Protein AF-A0A0C2JC35-F1 (afdb_monomer)

Nearest PDB structures (foldseek):
  6mrs-assembly1_A  TM=6.413E-01  e=3.677E+00  synthetic construct

Secondary structure (DSSP, 8-state):
--HHHHHHHHHHHHHHHHTPPEEP-PPPPTTS-TTTGGGEEEETTTEEEEEEEES--SSS--GGG-EEEEHHHHHTSEEEEPTTT--EEEEPPP-

Solvent-accessible surface area (backbone atoms only — not comparable to full-atom values): 5794 Å² total; per-residue (Å²): 132,56,71,47,61,53,38,47,52,51,50,51,53,53,26,59,76,68,74,48,56,69,53,80,94,72,80,79,62,89,85,56,58,76,86,49,53,43,43,44,48,35,32,70,98,67,43,54,19,30,54,25,27,66,74,66,89,57,98,70,79,57,78,87,70,38,43,78,41,43,40,71,61,50,72,74,37,53,65,49,72,41,81,99,74,68,41,35,37,35,41,79,74,86,127

Radius of gyration: 12.53 Å; Cα contacts (8 Å, |Δi|>4): 140; chains: 1; bounding box: 40×31×28 Å

Organism: NCBI:txid183763

pLDDT: mean 86.69, std 10.79, range [48.59, 97.06]

Mean predicted aligned error: 4.79 Å

Sequence (95 aa):
MAVGEHAARVMQREADRRGIALEAGSAPPEDMPAELAPWACTVAGKGWCVFAAFDSDSEITTPAEREFVPLAQVLANSWHVMEGTGSVRVCTVPG

Structure (mmCIF, N/CA/C/O backbone):
data_AF-A0A0C2JC35-F1
#
_entry.id   AF-A0A0C2JC35-F1
#
loop_
_atom_site.group_PDB
_atom_site.id
_atom_site.type_symbol
_atom_site.label_atom_id
_atom_site.label_alt_id
_atom_site.label_comp_id
_atom_site.label_asym_id
_atom_site.label_entity_id
_atom_site.label_seq_id
_atom_site.pdbx_PDB_ins_code
_atom_site.Cartn_x
_atom_site.Cartn_y
_atom_site.Cartn_z
_atom_site.occupancy
_atom_site.B_iso_or_equiv
_atom_site.auth_seq_id
_atom_site.auth_comp_id
_atom_site.auth_asym_id
_atom_site.auth_atom_id
_atom_site.pdbx_PDB_model_num
ATOM 1 N N . MET A 1 1 ? 20.711 2.906 -4.100 1.00 57.28 1 MET A N 1
ATOM 2 C CA . MET A 1 1 ? 19.608 2.424 -3.245 1.00 57.28 1 MET A CA 1
ATOM 3 C C . MET A 1 1 ? 18.672 1.660 -4.152 1.00 57.28 1 MET A C 1
ATOM 5 O O . MET A 1 1 ? 18.319 2.205 -5.192 1.00 57.28 1 MET A O 1
ATOM 9 N N . ALA A 1 2 ? 18.364 0.406 -3.836 1.00 75.50 2 ALA A N 1
ATOM 10 C CA . ALA A 1 2 ? 17.417 -0.359 -4.647 1.00 75.50 2 ALA A CA 1
ATOM 11 C C . ALA A 1 2 ? 15.999 0.216 -4.466 1.00 75.50 2 ALA A C 1
ATOM 13 O O . ALA A 1 2 ? 15.682 0.740 -3.397 1.00 75.50 2 ALA A O 1
ATOM 14 N N . VAL A 1 3 ? 15.137 0.119 -5.484 1.00 72.25 3 VAL A N 1
ATOM 15 C CA . VAL A 1 3 ? 13.760 0.661 -5.441 1.00 72.25 3 VAL A CA 1
ATOM 16 C C . VAL A 1 3 ? 12.982 0.131 -4.226 1.00 72.25 3 VAL A C 1
ATOM 18 O O . VAL A 1 3 ? 12.320 0.908 -3.542 1.00 72.25 3 VAL A O 1
ATOM 21 N N . GLY A 1 4 ? 13.151 -1.151 -3.882 1.00 76.25 4 GLY A N 1
ATOM 22 C CA . GLY A 1 4 ? 12.531 -1.756 -2.697 1.00 76.25 4 GLY A CA 1
ATOM 23 C C . GLY A 1 4 ? 13.008 -1.169 -1.362 1.00 76.25 4 GLY A C 1
ATOM 24 O O . GLY A 1 4 ? 12.200 -0.957 -0.464 1.00 76.25 4 GLY A O 1
ATOM 25 N N . GLU A 1 5 ? 14.293 -0.820 -1.226 1.00 81.94 5 GLU A N 1
ATOM 26 C CA . GLU A 1 5 ? 14.810 -0.188 0.001 1.00 81.94 5 GLU A CA 1
ATOM 27 C C . GLU A 1 5 ? 14.247 1.224 0.189 1.00 81.94 5 GLU A C 1
ATOM 29 O O . GLU A 1 5 ? 13.968 1.646 1.314 1.00 81.94 5 GLU A O 1
ATOM 34 N N . HIS A 1 6 ? 14.094 1.966 -0.911 1.00 85.44 6 HIS A N 1
ATOM 35 C CA . HIS A 1 6 ? 13.499 3.296 -0.880 1.00 85.44 6 HIS A CA 1
ATOM 36 C C . HIS A 1 6 ? 12.022 3.223 -0.485 1.00 85.44 6 HIS A C 1
ATOM 38 O O . HIS A 1 6 ? 11.604 3.911 0.448 1.00 85.44 6 HIS A O 1
ATOM 44 N N . ALA A 1 7 ? 11.256 2.353 -1.145 1.00 87.50 7 ALA A N 1
ATOM 45 C CA . ALA A 1 7 ? 9.834 2.184 -0.890 1.00 87.50 7 ALA A CA 1
ATOM 46 C C . ALA A 1 7 ? 9.558 1.713 0.548 1.00 87.50 7 ALA A C 1
ATOM 48 O O . ALA A 1 7 ? 8.742 2.325 1.237 1.00 87.50 7 ALA A O 1
ATOM 49 N N . ALA A 1 8 ? 10.320 0.741 1.064 1.00 89.56 8 ALA A N 1
ATOM 50 C CA . ALA A 1 8 ? 10.209 0.294 2.454 1.00 89.56 8 ALA A CA 1
ATOM 51 C C . ALA A 1 8 ? 10.440 1.435 3.463 1.00 89.56 8 ALA A C 1
ATOM 53 O O . ALA A 1 8 ? 9.687 1.580 4.424 1.00 89.56 8 ALA A O 1
ATOM 54 N N . ARG A 1 9 ? 11.442 2.299 3.231 1.00 91.44 9 ARG A N 1
ATOM 55 C CA . ARG A 1 9 ? 11.702 3.466 4.097 1.00 91.44 9 ARG A CA 1
ATOM 56 C C . ARG A 1 9 ? 10.580 4.497 4.047 1.00 91.44 9 ARG A C 1
ATOM 58 O O . ARG A 1 9 ? 10.258 5.079 5.080 1.00 91.44 9 ARG A O 1
ATOM 65 N N . VAL A 1 10 ? 10.022 4.757 2.865 1.00 91.62 10 VAL A N 1
ATOM 66 C CA . VAL A 1 10 ? 8.891 5.681 2.701 1.00 91.62 10 VAL A CA 1
ATOM 67 C C . VAL A 1 10 ? 7.662 5.138 3.426 1.00 91.62 10 VAL A C 1
ATOM 69 O O . VAL A 1 10 ? 7.076 5.860 4.229 1.00 91.62 10 VAL A O 1
ATOM 72 N N . MET A 1 11 ? 7.323 3.865 3.208 1.00 93.69 11 MET A N 1
ATOM 73 C CA . MET A 1 11 ? 6.192 3.209 3.865 1.00 93.69 11 MET A CA 1
ATOM 74 C C . MET A 1 11 ? 6.346 3.199 5.385 1.00 93.69 11 MET A C 1
ATOM 76 O O . MET A 1 11 ? 5.412 3.589 6.076 1.00 93.69 11 MET A O 1
ATOM 80 N N . GLN A 1 12 ? 7.521 2.838 5.913 1.00 95.00 12 GLN A N 1
ATOM 81 C CA . GLN A 1 12 ? 7.750 2.843 7.360 1.00 95.00 12 GLN A CA 1
ATOM 82 C C . GLN A 1 12 ? 7.574 4.246 7.954 1.00 95.00 12 GLN A C 1
ATOM 84 O O . GLN A 1 12 ? 6.858 4.408 8.934 1.00 95.00 12 GLN A O 1
ATOM 89 N N . ARG A 1 13 ? 8.159 5.279 7.329 1.00 95.50 13 ARG A N 1
ATOM 90 C CA . ARG A 1 13 ? 8.019 6.669 7.799 1.00 95.50 13 ARG A CA 1
ATOM 91 C C . ARG A 1 13 ? 6.569 7.141 7.804 1.00 95.50 13 ARG A C 1
ATOM 93 O O . ARG A 1 13 ? 6.150 7.811 8.743 1.00 95.50 13 ARG A O 1
ATOM 100 N N . GLU A 1 14 ? 5.813 6.819 6.758 1.00 95.94 14 GLU A N 1
ATOM 101 C CA . GLU A 1 14 ? 4.405 7.203 6.671 1.00 95.94 14 GLU A CA 1
ATOM 102 C C . GLU A 1 14 ? 3.522 6.404 7.630 1.00 95.94 14 GLU A C 1
ATOM 104 O O . GLU A 1 14 ? 2.583 6.969 8.190 1.00 95.94 14 GLU A O 1
ATOM 109 N N . ALA A 1 15 ? 3.841 5.133 7.878 1.00 96.06 15 ALA A N 1
ATOM 110 C CA . ALA A 1 15 ? 3.171 4.325 8.886 1.00 96.06 15 ALA A CA 1
ATOM 111 C C . ALA A 1 15 ? 3.408 4.893 10.294 1.00 96.06 15 ALA A C 1
ATOM 113 O O . ALA A 1 15 ? 2.442 5.177 11.004 1.00 96.06 15 ALA A O 1
ATOM 114 N N . ASP A 1 16 ? 4.665 5.185 10.647 1.00 97.06 16 ASP A N 1
ATOM 115 C CA . ASP A 1 16 ? 5.043 5.785 11.932 1.00 97.06 16 ASP A CA 1
ATOM 116 C C . ASP A 1 16 ? 4.345 7.137 12.142 1.00 97.06 16 ASP A C 1
ATOM 118 O O . ASP A 1 16 ? 3.751 7.385 13.192 1.00 97.06 16 ASP A O 1
ATOM 122 N N . ARG A 1 17 ? 4.346 8.000 11.112 1.00 96.69 17 ARG A N 1
ATOM 123 C CA . ARG A 1 17 ? 3.682 9.315 11.141 1.00 96.69 17 ARG A CA 1
ATOM 124 C C . ARG A 1 17 ? 2.184 9.210 11.438 1.00 96.69 17 ARG A C 1
ATOM 126 O O . ARG A 1 17 ? 1.617 10.129 12.025 1.00 96.69 17 ARG A O 1
ATOM 133 N N . ARG A 1 18 ? 1.542 8.122 11.007 1.00 96.31 18 ARG A N 1
ATOM 134 C CA . ARG A 1 18 ? 0.093 7.890 11.129 1.00 96.31 18 ARG A CA 1
ATOM 135 C C . ARG A 1 18 ? -0.271 6.950 12.284 1.00 96.31 18 ARG A C 1
ATOM 137 O O . ARG A 1 18 ? -1.451 6.672 12.470 1.00 96.31 18 ARG A O 1
ATOM 144 N N . GLY A 1 19 ? 0.707 6.456 13.048 1.00 96.44 19 GLY A N 1
ATOM 145 C CA . GLY A 1 19 ? 0.480 5.478 14.116 1.00 96.44 19 GLY A CA 1
ATOM 146 C C . GLY A 1 19 ? 0.003 4.110 13.612 1.00 96.44 19 GLY A C 1
ATOM 147 O O . GLY A 1 19 ? -0.712 3.409 14.324 1.00 96.44 19 GLY A O 1
ATOM 148 N N . ILE A 1 20 ? 0.359 3.739 12.381 1.00 96.88 20 ILE A N 1
ATOM 149 C CA . ILE A 1 20 ? 0.020 2.450 11.770 1.00 96.88 20 ILE A CA 1
ATOM 150 C C . ILE A 1 20 ? 1.161 1.470 12.047 1.00 96.88 20 ILE A C 1
ATOM 152 O O . ILE A 1 20 ? 2.312 1.740 11.715 1.00 96.88 20 ILE A O 1
ATOM 156 N N . ALA A 1 21 ? 0.846 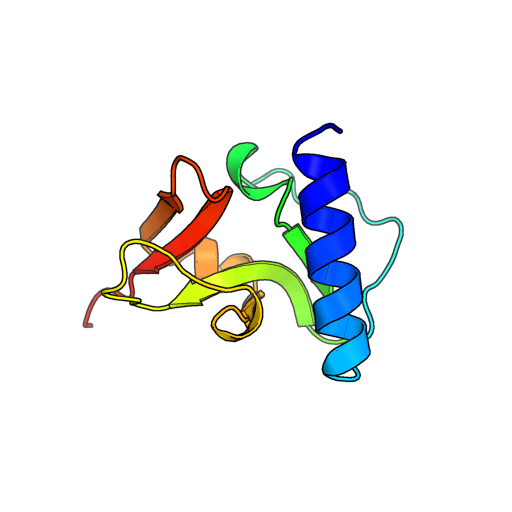0.311 12.623 1.00 96.31 21 ALA A N 1
ATOM 157 C CA . ALA A 1 21 ? 1.829 -0.744 12.831 1.00 96.31 21 ALA A CA 1
ATOM 158 C C . ALA A 1 21 ? 1.976 -1.602 11.564 1.00 96.31 21 ALA A C 1
ATOM 160 O O . ALA A 1 21 ? 1.001 -2.188 11.088 1.00 96.31 21 ALA A O 1
ATOM 161 N N . LEU A 1 22 ? 3.199 -1.681 11.035 1.00 95.44 22 LEU A N 1
ATOM 162 C CA . LEU A 1 22 ? 3.561 -2.629 9.982 1.00 95.44 22 LEU A CA 1
ATOM 163 C C . LEU A 1 22 ? 4.058 -3.933 10.612 1.00 95.44 22 LEU A C 1
ATOM 165 O O . LEU A 1 22 ? 4.790 -3.915 11.601 1.00 95.44 22 LEU A O 1
ATOM 169 N N . GLU A 1 23 ? 3.672 -5.061 10.030 1.00 94.06 23 GLU A N 1
ATOM 170 C CA . GLU A 1 23 ? 4.099 -6.385 10.472 1.00 94.06 23 GLU A CA 1
ATOM 171 C C . GLU A 1 23 ? 5.304 -6.851 9.647 1.00 94.06 23 GLU A C 1
ATOM 173 O O . GLU A 1 23 ? 5.343 -6.721 8.422 1.00 94.06 23 GLU A O 1
ATOM 178 N N . ALA A 1 24 ? 6.310 -7.402 10.327 1.00 84.38 24 ALA A N 1
ATOM 179 C CA . ALA A 1 24 ? 7.512 -7.920 9.686 1.00 84.38 24 ALA A CA 1
ATOM 180 C C . ALA A 1 24 ? 7.358 -9.399 9.297 1.00 84.38 24 ALA A C 1
ATOM 182 O O . ALA A 1 24 ? 6.662 -10.164 9.961 1.00 84.38 24 ALA A O 1
ATOM 183 N N . GLY A 1 25 ? 8.100 -9.827 8.273 1.00 69.62 25 GLY A N 1
ATOM 184 C CA . GLY A 1 25 ? 8.424 -11.246 8.084 1.00 69.62 25 GLY A CA 1
ATOM 185 C C . GLY A 1 25 ? 7.351 -12.110 7.421 1.00 69.62 25 GLY A C 1
ATOM 186 O O . GLY A 1 25 ? 7.422 -13.330 7.529 1.00 69.62 25 GLY A O 1
ATOM 187 N N . SER A 1 26 ? 6.393 -11.513 6.712 1.00 78.00 26 SER A N 1
ATOM 188 C CA . SER A 1 26 ? 5.477 -12.268 5.851 1.00 78.00 26 SER A CA 1
ATOM 189 C C . SER A 1 26 ? 6.008 -12.319 4.420 1.00 78.00 26 SER A C 1
ATO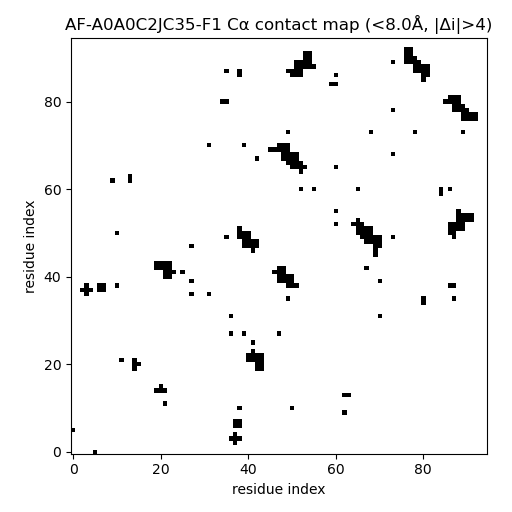M 191 O O . SER A 1 26 ? 6.403 -11.292 3.867 1.00 78.00 26 SER A O 1
ATOM 193 N N . ALA A 1 27 ? 6.010 -13.506 3.812 1.00 84.69 27 ALA A N 1
ATOM 194 C CA . ALA A 1 27 ? 6.225 -13.630 2.375 1.00 84.69 27 ALA A CA 1
ATOM 195 C C . ALA A 1 27 ? 5.006 -13.062 1.625 1.00 84.69 27 ALA A C 1
ATOM 197 O O . ALA A 1 27 ? 3.877 -13.277 2.085 1.00 84.69 27 ALA A O 1
ATOM 198 N N . PRO A 1 28 ? 5.210 -12.334 0.513 1.00 86.88 28 PRO A N 1
ATOM 199 C CA . PRO A 1 28 ? 4.105 -11.825 -0.284 1.00 86.88 28 PRO A CA 1
ATOM 200 C C . PRO A 1 28 ? 3.206 -12.961 -0.795 1.00 86.88 28 PRO A C 1
ATOM 202 O O . PRO A 1 28 ? 3.711 -14.062 -1.033 1.00 86.88 28 PRO A O 1
ATOM 205 N N . PRO A 1 29 ? 1.899 -12.711 -0.989 1.00 91.19 29 PRO A N 1
ATOM 206 C CA . PRO A 1 29 ? 0.992 -13.683 -1.588 1.00 91.19 29 PRO A CA 1
ATOM 207 C C . PRO A 1 29 ? 1.459 -14.103 -2.987 1.00 91.19 29 PRO A C 1
ATOM 209 O O . PRO A 1 29 ? 1.999 -13.285 -3.731 1.00 91.19 29 PRO A O 1
ATOM 212 N N . GLU A 1 30 ? 1.250 -15.371 -3.351 1.00 89.94 30 GLU A N 1
ATOM 213 C CA . GLU A 1 30 ? 1.705 -15.927 -4.639 1.00 89.94 30 GLU A CA 1
ATOM 214 C C . GLU A 1 30 ? 1.036 -15.264 -5.851 1.00 89.94 30 GLU A C 1
ATOM 216 O O . GLU A 1 30 ? 1.626 -15.183 -6.926 1.00 89.94 30 GLU A O 1
ATOM 221 N N . ASP A 1 31 ? -0.188 -14.775 -5.673 1.00 88.62 31 ASP A N 1
ATOM 222 C CA . ASP A 1 31 ? -0.971 -14.065 -6.678 1.00 88.62 31 ASP A CA 1
ATOM 223 C C . ASP A 1 31 ? -0.618 -12.574 -6.776 1.00 88.62 31 ASP A C 1
ATOM 225 O O . ASP A 1 31 ? -1.152 -11.877 -7.639 1.00 88.62 31 ASP A O 1
ATOM 229 N N . MET A 1 32 ? 0.287 -12.070 -5.929 1.00 93.44 32 MET A N 1
ATOM 230 C CA . MET A 1 32 ? 0.682 -10.669 -5.950 1.00 93.44 32 MET A CA 1
ATOM 231 C C . MET A 1 32 ? 1.615 -10.375 -7.140 1.00 93.44 32 MET A C 1
ATOM 233 O O . MET A 1 32 ? 2.722 -10.918 -7.212 1.00 93.44 32 MET A O 1
ATOM 237 N N .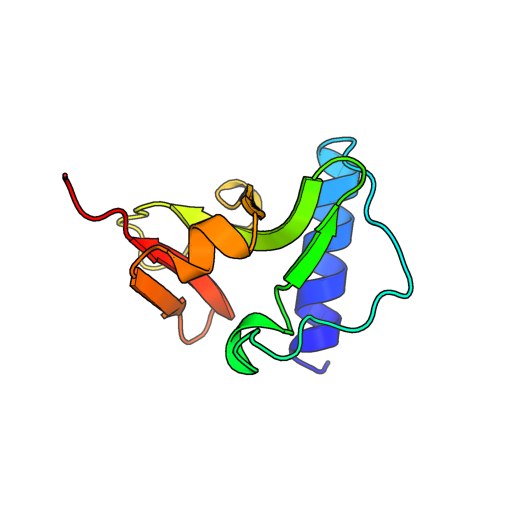 PRO A 1 33 ? 1.239 -9.451 -8.044 1.00 93.62 33 PRO A N 1
ATOM 238 C CA . PRO A 1 33 ? 2.101 -9.006 -9.132 1.00 93.62 33 PRO A CA 1
ATOM 239 C C . PRO A 1 33 ? 3.449 -8.484 -8.620 1.00 93.62 33 PRO A C 1
ATOM 241 O O . PRO A 1 33 ? 3.505 -7.659 -7.704 1.00 93.62 33 PRO A O 1
ATOM 244 N N . ALA A 1 34 ? 4.544 -8.917 -9.252 1.00 91.12 34 ALA A N 1
ATOM 245 C CA . ALA A 1 34 ? 5.906 -8.566 -8.835 1.00 91.12 34 ALA A CA 1
ATOM 246 C C . ALA A 1 34 ? 6.164 -7.047 -8.813 1.00 91.12 34 ALA A C 1
ATOM 248 O O . ALA A 1 34 ? 6.943 -6.557 -7.998 1.00 91.12 34 ALA A O 1
ATOM 249 N N . GLU A 1 35 ? 5.478 -6.297 -9.674 1.00 90.81 35 GLU A N 1
ATOM 250 C CA . GLU A 1 35 ? 5.566 -4.837 -9.769 1.00 90.81 35 GLU A CA 1
ATOM 251 C C . GLU A 1 35 ? 5.021 -4.119 -8.523 1.00 90.81 35 GLU A C 1
ATOM 253 O O . GLU A 1 35 ? 5.479 -3.025 -8.192 1.00 90.81 35 GLU A O 1
ATOM 258 N N . LEU A 1 36 ? 4.087 -4.743 -7.795 1.00 92.06 36 LEU A N 1
ATOM 259 C CA . LEU A 1 36 ? 3.529 -4.202 -6.553 1.00 92.06 36 LEU A CA 1
ATOM 260 C C . LEU A 1 36 ? 4.415 -4.487 -5.339 1.00 92.06 36 LEU A C 1
ATOM 262 O O . LEU A 1 36 ? 4.343 -3.755 -4.354 1.00 92.06 36 LEU A O 1
ATOM 266 N N . ALA A 1 37 ? 5.272 -5.512 -5.404 1.00 91.00 37 ALA A N 1
ATOM 267 C CA . ALA A 1 37 ? 6.069 -5.977 -4.269 1.00 91.00 37 ALA A CA 1
ATOM 268 C C . ALA A 1 37 ? 6.901 -4.886 -3.572 1.00 91.00 37 ALA A C 1
ATOM 270 O O . ALA A 1 37 ? 6.915 -4.869 -2.342 1.00 91.00 37 ALA A O 1
ATOM 271 N N . PRO A 1 38 ? 7.550 -3.937 -4.281 1.00 90.62 38 PRO A N 1
ATOM 272 C CA . PRO A 1 38 ? 8.282 -2.857 -3.621 1.00 90.62 38 PRO A CA 1
ATOM 273 C C . PRO A 1 38 ? 7.397 -1.966 -2.739 1.00 90.62 38 PRO A C 1
ATOM 275 O O . PRO A 1 38 ? 7.889 -1.398 -1.769 1.00 90.62 38 PRO A O 1
ATOM 278 N N . TRP A 1 39 ? 6.108 -1.851 -3.063 1.00 92.62 39 TRP A N 1
ATOM 279 C CA . TRP A 1 39 ? 5.136 -0.978 -2.398 1.00 92.62 39 TRP A CA 1
ATOM 280 C C . TRP A 1 39 ? 4.120 -1.747 -1.560 1.00 92.62 39 TRP A C 1
ATOM 282 O O . TRP A 1 39 ? 3.130 -1.163 -1.124 1.00 92.62 39 TRP A O 1
ATOM 292 N N . ALA A 1 40 ? 4.348 -3.039 -1.340 1.00 94.12 40 ALA A N 1
ATOM 293 C CA . ALA A 1 40 ? 3.489 -3.881 -0.531 1.00 94.12 40 ALA A CA 1
ATOM 294 C C . ALA A 1 40 ? 4.086 -4.098 0.864 1.00 94.12 40 ALA A C 1
ATOM 296 O O . ALA A 1 40 ? 5.297 -4.256 1.033 1.00 94.12 40 ALA A O 1
ATOM 297 N N . CYS A 1 41 ? 3.224 -4.137 1.872 1.00 95.06 41 CYS A N 1
ATOM 298 C CA . CYS A 1 41 ? 3.581 -4.504 3.235 1.00 95.06 41 CYS A CA 1
ATOM 299 C C . CYS A 1 41 ? 2.376 -5.103 3.963 1.00 95.06 41 CYS A C 1
ATOM 301 O O . CYS A 1 41 ? 1.227 -4.921 3.557 1.00 95.06 41 CYS A O 1
ATOM 303 N N . THR A 1 42 ? 2.629 -5.796 5.068 1.00 96.62 42 THR A N 1
ATOM 304 C CA . THR A 1 42 ? 1.562 -6.248 5.958 1.00 96.62 42 THR A CA 1
ATOM 305 C C . THR A 1 42 ? 1.273 -5.165 6.994 1.00 96.62 42 THR A C 1
ATOM 307 O O . THR A 1 42 ? 2.186 -4.662 7.648 1.00 96.62 42 THR A O 1
ATOM 310 N N . VAL A 1 43 ? 0.005 -4.795 7.148 1.00 96.25 43 VAL A N 1
ATOM 311 C CA . VAL A 1 43 ? -0.472 -3.819 8.133 1.00 96.25 43 VAL A CA 1
ATOM 312 C C . VAL A 1 43 ? -1.257 -4.545 9.220 1.00 96.25 43 VAL A C 1
ATOM 314 O O . VAL A 1 43 ? -2.189 -5.300 8.923 1.00 96.25 43 VAL A O 1
ATOM 317 N N . ALA A 1 44 ? -0.927 -4.276 10.483 1.00 94.62 44 ALA A N 1
ATOM 318 C CA . ALA A 1 44 ? -1.575 -4.909 11.625 1.00 94.62 44 ALA A CA 1
ATOM 319 C C . ALA A 1 44 ? -3.096 -4.689 11.597 1.00 94.62 44 ALA A C 1
ATOM 321 O O . ALA A 1 44 ? -3.583 -3.563 11.471 1.00 94.62 44 ALA A O 1
ATOM 322 N N . GLY A 1 45 ? -3.854 -5.783 11.680 1.00 92.25 45 GLY A N 1
ATOM 323 C CA . GLY A 1 45 ? -5.320 -5.763 11.626 1.00 92.25 45 GLY A CA 1
ATOM 324 C C . GLY A 1 45 ? -5.935 -5.528 10.238 1.00 92.25 45 GLY A C 1
ATOM 325 O O . GLY A 1 45 ? -7.158 -5.563 10.125 1.00 92.25 45 GLY A O 1
ATOM 326 N N . LYS A 1 46 ? -5.130 -5.322 9.183 1.00 92.62 46 LYS A N 1
ATOM 327 C CA . LYS A 1 46 ? -5.599 -5.226 7.783 1.00 92.62 46 LYS A CA 1
ATOM 328 C C . LYS A 1 46 ? -5.043 -6.326 6.873 1.00 92.62 46 LYS A C 1
ATOM 330 O O . LYS A 1 46 ? -5.670 -6.639 5.865 1.00 92.62 46 LYS A O 1
ATOM 335 N N . GLY A 1 47 ? -3.902 -6.919 7.225 1.00 94.38 47 GLY A N 1
ATOM 336 C CA . GLY A 1 47 ? -3.206 -7.895 6.389 1.00 94.38 47 GLY A CA 1
ATOM 337 C C . GLY A 1 47 ? -2.387 -7.222 5.287 1.00 94.38 47 GLY A C 1
ATOM 338 O O . GLY A 1 47 ? -1.866 -6.125 5.479 1.00 94.38 47 GLY A O 1
ATOM 339 N N . TRP A 1 48 ? -2.246 -7.890 4.141 1.00 95.62 48 TRP A N 1
ATOM 340 C CA . TRP A 1 48 ? -1.479 -7.364 3.011 1.00 95.62 48 TRP A CA 1
ATOM 341 C C . TRP A 1 48 ? -2.117 -6.107 2.427 1.00 95.62 48 TRP A C 1
ATOM 343 O O . TRP A 1 48 ? -3.279 -6.108 2.015 1.00 95.62 48 TRP A O 1
ATOM 353 N N . CYS A 1 49 ? -1.319 -5.049 2.347 1.00 95.94 49 CYS A N 1
ATOM 354 C CA . CYS A 1 49 ? -1.671 -3.765 1.776 1.00 95.94 49 CYS A CA 1
ATOM 355 C C . CYS A 1 49 ? -0.626 -3.327 0.748 1.00 95.94 49 CYS A C 1
ATOM 357 O O . CYS A 1 49 ? 0.540 -3.707 0.822 1.00 95.94 49 CYS A O 1
ATOM 359 N N . VAL A 1 50 ? -1.047 -2.471 -0.175 1.00 95.44 50 VAL A N 1
ATOM 360 C CA . VAL A 1 50 ? -0.188 -1.740 -1.101 1.00 95.44 50 VAL A CA 1
ATOM 361 C C . VAL A 1 50 ? -0.281 -0.258 -0.767 1.00 95.44 50 VAL A C 1
ATOM 363 O O . VAL A 1 50 ? -1.371 0.274 -0.551 1.00 95.44 50 VAL A O 1
ATOM 366 N N . PHE A 1 51 ? 0.861 0.414 -0.721 1.00 94.75 51 PHE A N 1
ATOM 367 C CA . PHE A 1 51 ? 0.945 1.846 -0.491 1.00 94.75 51 PHE A CA 1
ATOM 368 C C . PHE A 1 51 ? 0.673 2.610 -1.791 1.00 94.75 51 PHE A C 1
ATOM 370 O O . PHE A 1 51 ? 1.573 2.839 -2.605 1.00 94.75 51 PHE A O 1
ATOM 377 N N . ALA A 1 52 ? -0.591 2.971 -1.995 1.00 93.56 52 ALA A N 1
ATOM 378 C CA . ALA A 1 52 ? -1.124 3.433 -3.270 1.00 93.56 52 ALA A CA 1
ATOM 379 C C . ALA A 1 52 ? -1.985 4.691 -3.116 1.00 93.56 52 ALA A C 1
ATOM 381 O O . ALA A 1 52 ? -2.512 4.968 -2.043 1.00 93.56 52 ALA A O 1
ATOM 382 N N . ALA A 1 53 ? -2.155 5.444 -4.197 1.00 90.62 53 ALA A N 1
ATOM 383 C CA . ALA A 1 53 ? -3.114 6.544 -4.261 1.00 90.62 53 ALA A CA 1
ATOM 384 C C . ALA A 1 53 ? -4.347 6.149 -5.075 1.00 90.62 53 ALA A C 1
ATOM 386 O O . ALA A 1 53 ? -4.225 5.467 -6.094 1.00 90.62 53 ALA A O 1
ATOM 387 N N . PHE A 1 54 ? -5.519 6.611 -4.650 1.00 86.00 54 PHE A N 1
ATOM 388 C CA . PHE A 1 54 ? -6.754 6.483 -5.421 1.00 86.00 54 PHE A CA 1
ATOM 389 C C . PHE A 1 54 ? -6.930 7.683 -6.338 1.00 86.00 54 PHE A C 1
ATOM 391 O O . PHE A 1 54 ? -6.753 8.806 -5.873 1.00 86.00 54 PHE A O 1
ATOM 398 N N . ASP A 1 55 ? -7.275 7.427 -7.604 1.00 71.81 55 ASP A N 1
ATOM 399 C CA . ASP A 1 55 ? -7.863 8.410 -8.531 1.00 71.81 55 ASP A CA 1
ATOM 400 C C . ASP A 1 55 ? -7.215 9.813 -8.480 1.00 71.81 55 ASP A C 1
ATOM 402 O O . ASP A 1 55 ? -7.882 10.842 -8.485 1.00 71.81 55 ASP A O 1
ATOM 406 N N . SER A 1 56 ? -5.883 9.865 -8.374 1.00 65.75 56 SER A N 1
ATOM 407 C CA . SER A 1 56 ? -5.144 11.127 -8.322 1.00 65.75 56 SER A CA 1
ATOM 408 C C . SER A 1 56 ? -4.975 11.656 -9.746 1.00 65.75 56 SER A C 1
ATOM 410 O O . SER A 1 56 ? -4.345 11.004 -10.570 1.00 65.75 56 SER A O 1
ATOM 412 N N . ASP A 1 57 ? -5.495 12.845 -10.041 1.00 67.44 57 ASP A N 1
ATOM 413 C CA . ASP A 1 57 ? -5.301 13.496 -11.348 1.00 67.44 57 ASP A CA 1
ATOM 414 C C . ASP A 1 57 ? -3.883 14.082 -11.517 1.00 67.44 57 ASP A C 1
ATOM 416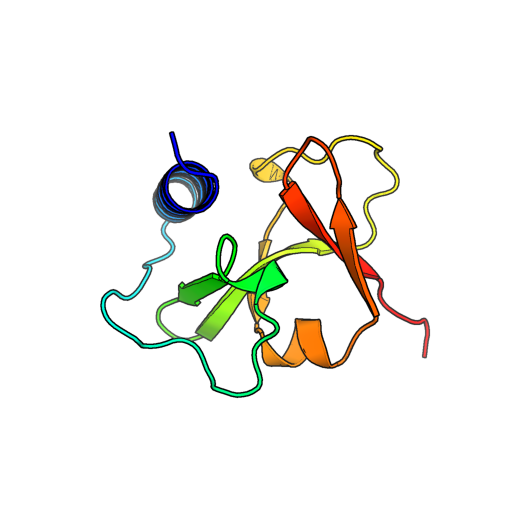 O O . ASP A 1 57 ? -3.489 14.503 -12.604 1.00 67.44 57 ASP A O 1
ATOM 420 N N . SER A 1 58 ? -3.091 14.113 -10.442 1.00 66.31 58 SER A N 1
ATOM 421 C CA . SER A 1 58 ? -1.747 14.695 -10.428 1.00 66.31 58 SER A CA 1
ATOM 422 C C . SER A 1 58 ? -0.725 13.781 -11.106 1.00 66.31 58 SER A C 1
ATOM 424 O O . SER A 1 58 ? -0.662 12.589 -10.818 1.00 66.31 58 SER A O 1
ATOM 426 N N . GLU A 1 59 ? 0.168 14.324 -11.934 1.00 67.31 59 GLU A N 1
ATOM 427 C CA . GLU A 1 59 ? 1.283 13.550 -12.519 1.00 67.31 59 GLU A CA 1
ATOM 428 C C . GLU A 1 59 ? 2.278 13.048 -11.455 1.00 67.31 59 GLU A C 1
ATOM 430 O O . GLU A 1 59 ? 2.945 12.029 -11.633 1.00 67.31 59 GLU A O 1
ATOM 435 N N . ILE A 1 60 ? 2.351 13.748 -10.320 1.00 74.12 60 ILE A N 1
ATOM 436 C CA . ILE A 1 60 ? 3.184 13.403 -9.171 1.00 74.12 60 ILE A CA 1
ATOM 437 C C . ILE A 1 60 ? 2.271 13.195 -7.970 1.00 74.12 60 ILE A C 1
ATOM 439 O O . ILE A 1 60 ? 1.508 14.088 -7.613 1.00 74.12 60 ILE A O 1
ATOM 443 N N . THR A 1 61 ? 2.398 12.046 -7.308 1.00 79.00 61 THR A N 1
ATOM 444 C CA . THR A 1 61 ? 1.701 11.777 -6.048 1.00 79.00 61 THR A CA 1
ATOM 445 C C . THR A 1 61 ? 2.694 11.666 -4.899 1.00 79.00 61 THR A C 1
ATOM 447 O O . THR A 1 61 ? 3.590 10.808 -4.896 1.00 79.00 61 THR A O 1
ATOM 450 N N . THR A 1 62 ? 2.535 12.537 -3.907 1.00 86.62 62 THR A N 1
ATOM 451 C CA . THR A 1 62 ? 3.358 12.569 -2.698 1.00 86.62 62 THR A CA 1
ATOM 452 C C . THR A 1 62 ? 3.023 11.392 -1.773 1.00 86.62 62 THR A C 1
ATOM 454 O O . THR A 1 62 ? 1.922 10.846 -1.834 1.00 86.62 62 THR A O 1
ATOM 457 N N . PRO A 1 63 ? 3.933 10.981 -0.870 1.00 87.56 63 PRO A N 1
ATOM 458 C CA . PRO A 1 63 ? 3.631 9.928 0.102 1.00 87.56 63 PRO A CA 1
ATOM 459 C C . PRO A 1 63 ? 2.423 10.239 0.998 1.00 87.56 63 PRO A C 1
ATOM 461 O O . PRO A 1 63 ? 1.698 9.328 1.385 1.00 87.56 63 PRO A O 1
ATOM 464 N N . ALA A 1 64 ? 2.177 11.514 1.311 1.00 88.25 64 ALA A N 1
ATOM 465 C CA . ALA A 1 64 ? 1.062 11.927 2.162 1.00 88.25 64 ALA A CA 1
ATOM 466 C C . ALA A 1 64 ? -0.315 11.716 1.508 1.00 88.25 64 ALA A C 1
ATOM 468 O O . ALA A 1 64 ? -1.292 11.548 2.228 1.00 88.25 64 ALA A O 1
ATOM 469 N N . GLU A 1 65 ? -0.380 11.694 0.174 1.00 88.94 65 GLU A N 1
ATOM 470 C CA . GLU A 1 65 ? -1.602 11.459 -0.614 1.00 88.94 65 GLU A CA 1
ATOM 471 C C . GLU A 1 65 ? -1.893 9.966 -0.842 1.00 88.94 65 GLU A C 1
ATOM 473 O O . GLU A 1 65 ? -2.918 9.606 -1.415 1.00 88.94 65 GLU A O 1
ATOM 478 N N . ARG A 1 66 ? -0.979 9.084 -0.425 1.00 91.69 66 ARG A N 1
ATOM 479 C CA . ARG A 1 66 ? -1.124 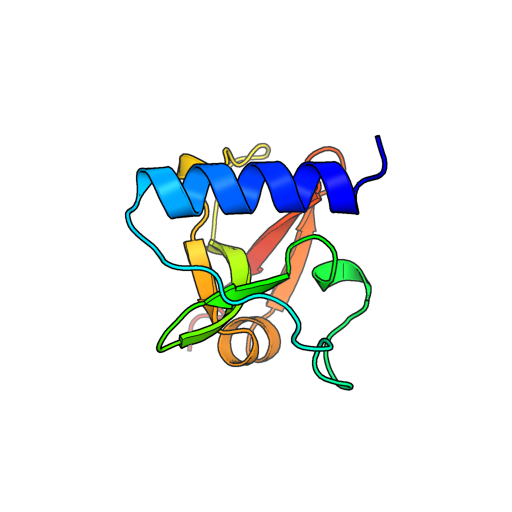7.631 -0.553 1.00 91.69 66 ARG A CA 1
ATOM 480 C C . ARG A 1 66 ? -1.695 7.035 0.719 1.00 91.69 66 ARG A C 1
ATOM 482 O O . ARG A 1 66 ? -1.459 7.541 1.815 1.00 91.69 66 ARG A O 1
ATOM 489 N N . GLU A 1 67 ? -2.350 5.898 0.570 1.00 93.81 67 GLU A N 1
ATOM 490 C CA . GLU A 1 67 ? -2.932 5.091 1.630 1.00 93.81 67 GLU A CA 1
ATOM 491 C C . GLU A 1 67 ? -2.402 3.658 1.595 1.00 93.81 67 GLU A C 1
ATOM 493 O O . GLU A 1 67 ? -1.926 3.171 0.572 1.00 93.81 67 GLU A O 1
ATOM 498 N N . PHE A 1 68 ? -2.512 2.961 2.727 1.00 95.19 68 PHE A N 1
ATOM 499 C CA . PHE A 1 68 ? -2.308 1.513 2.781 1.00 95.19 68 PHE A CA 1
ATOM 500 C C . PHE A 1 68 ? -3.604 0.811 2.371 1.00 95.19 68 PHE A C 1
ATOM 502 O O . PHE A 1 68 ? -4.484 0.560 3.203 1.00 95.19 68 PHE A O 1
ATOM 509 N N . VAL A 1 69 ? -3.726 0.536 1.075 1.00 95.12 69 VAL A N 1
ATOM 510 C CA . VAL A 1 69 ? -4.909 -0.069 0.458 1.00 95.12 69 VAL A CA 1
ATOM 511 C C . VAL A 1 69 ? -4.803 -1.590 0.545 1.00 95.12 69 VAL A C 1
ATOM 513 O O . VAL A 1 69 ? -3.776 -2.126 0.136 1.00 95.12 69 VAL A O 1
ATOM 516 N N . PRO A 1 70 ? -5.813 -2.323 1.048 1.00 95.38 70 PRO A N 1
ATOM 517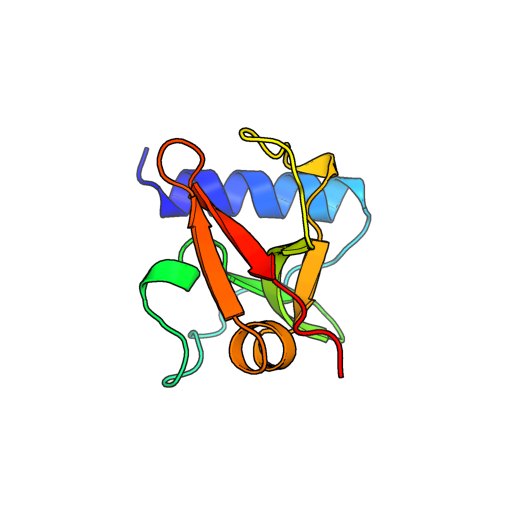 C CA . PRO A 1 70 ? -5.782 -3.785 1.066 1.00 95.38 70 PRO A CA 1
ATOM 518 C C . PRO A 1 70 ? -5.475 -4.374 -0.316 1.00 95.38 70 PRO A C 1
ATOM 520 O O . PRO A 1 70 ? -6.084 -3.974 -1.308 1.00 95.38 70 PRO A O 1
ATOM 523 N N . LEU A 1 71 ? -4.564 -5.348 -0.387 1.00 94.56 71 LEU A N 1
ATOM 524 C CA . LEU A 1 71 ? -4.118 -5.944 -1.650 1.00 94.56 71 LEU A CA 1
ATOM 525 C C . LEU A 1 71 ? -5.299 -6.495 -2.459 1.00 94.56 71 LEU A C 1
ATOM 527 O O . LEU A 1 71 ? -5.398 -6.225 -3.649 1.00 94.56 71 LEU A O 1
ATOM 531 N N . ALA A 1 72 ? -6.241 -7.180 -1.805 1.00 93.31 72 ALA A N 1
ATOM 532 C CA . ALA A 1 72 ? -7.446 -7.689 -2.460 1.00 93.31 72 ALA A CA 1
ATOM 533 C C . ALA A 1 72 ? -8.260 -6.578 -3.150 1.00 93.31 72 ALA A C 1
ATOM 535 O O . ALA A 1 72 ? -8.793 -6.786 -4.235 1.00 93.31 72 ALA A O 1
ATOM 536 N N . GLN A 1 73 ? -8.320 -5.383 -2.555 1.00 93.38 73 GLN A N 1
ATOM 537 C CA . GLN A 1 73 ? -8.992 -4.233 -3.158 1.00 93.38 73 GLN A CA 1
ATOM 538 C C . GLN A 1 73 ? -8.201 -3.677 -4.348 1.00 93.38 73 GLN A C 1
ATOM 540 O O . GLN A 1 73 ? -8.810 -3.298 -5.345 1.00 93.38 73 GLN A O 1
ATOM 545 N N . VAL A 1 74 ? -6.867 -3.649 -4.273 1.00 93.56 74 VAL A N 1
ATOM 546 C CA . VAL A 1 74 ? -6.015 -3.252 -5.405 1.00 93.56 74 VAL A CA 1
ATOM 547 C C . VAL A 1 74 ? -6.204 -4.203 -6.583 1.00 93.56 74 VAL A C 1
ATOM 549 O O . VAL A 1 74 ? -6.448 -3.744 -7.692 1.00 93.56 74 VAL A O 1
ATOM 552 N N . LEU A 1 75 ? -6.165 -5.515 -6.337 1.00 92.69 75 LEU A N 1
ATOM 553 C CA . LEU A 1 75 ? -6.317 -6.540 -7.374 1.00 92.69 75 LEU A CA 1
ATOM 554 C C . LEU A 1 75 ? -7.733 -6.595 -7.968 1.00 92.69 75 LEU A C 1
ATOM 556 O O . LEU A 1 75 ? -7.896 -7.020 -9.108 1.00 92.69 75 LEU A O 1
ATOM 560 N N . ALA A 1 76 ? -8.751 -6.155 -7.223 1.00 92.19 76 ALA A N 1
ATOM 561 C CA . ALA A 1 76 ? -10.127 -6.056 -7.711 1.00 92.19 76 ALA A CA 1
ATOM 562 C C . ALA A 1 76 ? -10.379 -4.837 -8.621 1.00 92.19 76 ALA A C 1
ATOM 564 O O . ALA A 1 76 ? -11.438 -4.752 -9.240 1.00 92.19 76 ALA A O 1
ATOM 565 N N . ASN A 1 77 ? -9.442 -3.888 -8.690 1.00 90.88 77 ASN A N 1
ATOM 566 C CA . ASN A 1 77 ? -9.553 -2.666 -9.483 1.00 90.88 77 ASN A CA 1
ATOM 567 C C . ASN A 1 77 ? -8.479 -2.618 -10.574 1.00 90.88 77 ASN A C 1
ATOM 569 O O . ASN A 1 77 ? -7.535 -3.407 -10.597 1.00 90.88 77 ASN A O 1
ATOM 573 N N . SER A 1 78 ? -8.603 -1.651 -11.482 1.00 90.00 78 SER A N 1
ATOM 574 C CA . SER A 1 78 ? -7.492 -1.321 -12.373 1.00 90.00 78 SER A CA 1
ATOM 575 C C . SER A 1 78 ? -6.413 -0.580 -11.590 1.00 90.00 78 SER A C 1
ATOM 577 O O . SER A 1 78 ? -6.715 0.305 -10.792 1.00 90.00 78 SER A O 1
ATOM 579 N N . TRP A 1 79 ? -5.150 -0.919 -11.817 1.00 92.06 79 TRP A N 1
ATOM 580 C CA . TRP A 1 79 ? -4.023 -0.252 -11.176 1.00 92.06 79 TRP A CA 1
ATOM 581 C C . TRP A 1 79 ? -2.846 -0.126 -12.137 1.00 92.06 79 TRP A C 1
ATOM 583 O O . TRP A 1 79 ? -2.767 -0.833 -13.141 1.00 92.06 79 TRP A O 1
ATOM 593 N N . HIS A 1 80 ? -1.944 0.802 -11.838 1.00 90.69 80 HIS A N 1
ATOM 594 C CA . HIS A 1 80 ? -0.712 1.001 -12.593 1.00 90.69 80 HIS A CA 1
ATOM 595 C C . HIS A 1 80 ? 0.404 1.530 -11.693 1.00 90.69 80 HIS A C 1
ATOM 597 O O . HIS A 1 80 ? 0.155 2.250 -10.722 1.00 90.69 80 HIS A O 1
ATOM 603 N N . VAL A 1 81 ? 1.646 1.176 -12.028 1.00 88.06 81 VAL A N 1
ATOM 604 C CA . VAL A 1 81 ? 2.841 1.758 -11.411 1.00 88.06 81 VAL A CA 1
ATOM 60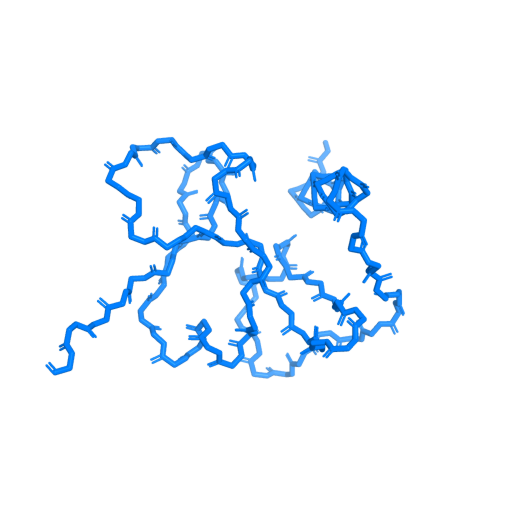5 C C . VAL A 1 81 ? 3.271 2.960 -12.242 1.00 88.06 81 VAL A C 1
ATOM 607 O O . VAL A 1 81 ? 3.587 2.839 -13.421 1.00 88.06 81 VAL A O 1
ATOM 610 N N . MET A 1 82 ? 3.279 4.134 -11.621 1.00 83.81 82 MET A N 1
ATOM 611 C CA . MET A 1 82 ? 3.700 5.379 -12.251 1.00 83.81 82 MET A CA 1
ATOM 612 C C . MET A 1 82 ? 5.221 5.402 -12.413 1.00 83.81 82 MET A C 1
ATOM 614 O O . MET A 1 82 ? 5.971 5.339 -11.429 1.00 83.81 82 MET A O 1
ATOM 618 N N . GLU A 1 83 ? 5.681 5.551 -13.654 1.00 72.31 83 GLU A N 1
ATOM 619 C CA . GLU A 1 83 ? 7.099 5.714 -13.964 1.00 72.31 83 GLU A CA 1
ATOM 620 C C . GLU A 1 83 ? 7.688 6.958 -13.268 1.00 72.31 83 GLU A C 1
ATOM 622 O O . GLU A 1 83 ? 7.004 7.942 -12.987 1.00 72.31 83 GLU A O 1
ATOM 627 N N . GLY A 1 84 ? 8.973 6.899 -12.907 1.00 67.88 84 GLY A N 1
ATOM 628 C CA . GLY A 1 84 ? 9.702 7.999 -12.260 1.00 67.88 84 GLY A CA 1
ATOM 629 C C . GLY A 1 84 ? 9.419 8.208 -10.763 1.00 67.88 84 GLY A C 1
ATOM 630 O O . GLY A 1 84 ? 10.334 8.573 -10.028 1.00 67.88 84 GLY A O 1
ATOM 631 N N . THR A 1 85 ? 8.203 7.929 -10.281 1.00 66.75 85 THR A N 1
ATOM 632 C CA . THR A 1 85 ? 7.843 8.044 -8.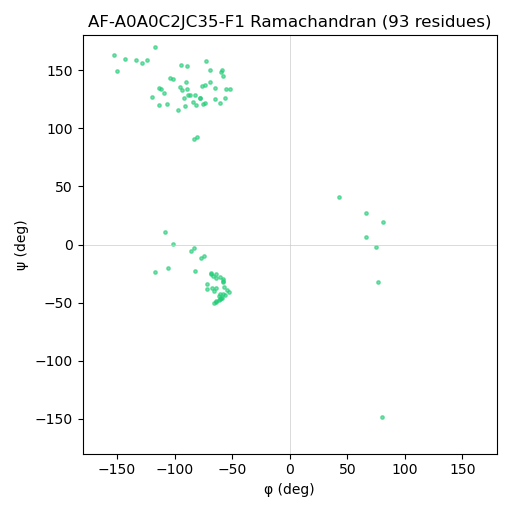847 1.00 66.75 85 THR A CA 1
ATOM 633 C C . THR A 1 85 ? 7.719 6.695 -8.140 1.00 66.75 85 THR A C 1
ATOM 635 O O . THR A 1 85 ? 7.751 6.637 -6.907 1.00 66.75 85 THR A O 1
ATOM 638 N N . GLY A 1 86 ? 7.528 5.6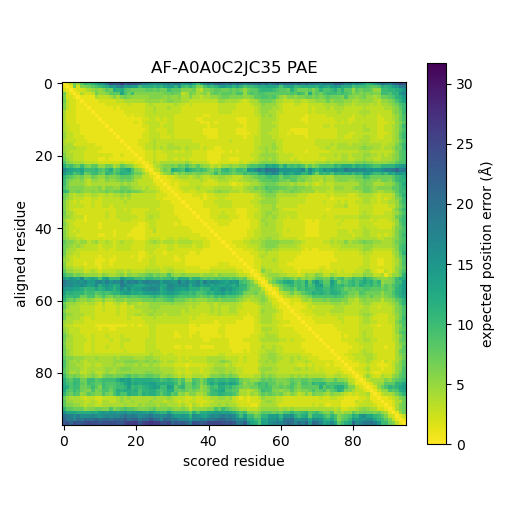18 -8.911 1.00 70.25 86 GLY A N 1
ATOM 639 C CA . GLY A 1 86 ? 7.197 4.290 -8.408 1.00 70.25 86 GLY A CA 1
ATOM 640 C C . GLY A 1 86 ? 5.819 4.215 -7.748 1.00 70.25 86 GLY A C 1
ATOM 641 O O . GLY A 1 86 ? 5.500 3.199 -7.158 1.00 70.25 86 GLY A O 1
ATOM 642 N N . SER A 1 87 ? 4.994 5.264 -7.791 1.00 80.44 87 SER A N 1
ATOM 643 C CA . SER A 1 87 ? 3.700 5.257 -7.104 1.00 80.44 87 SER A CA 1
ATOM 644 C C . SER A 1 87 ? 2.759 4.216 -7.699 1.00 80.44 87 SER A C 1
ATOM 646 O O . SER A 1 87 ? 2.583 4.185 -8.912 1.00 80.44 87 SER A O 1
ATOM 648 N N . VAL A 1 88 ? 2.084 3.432 -6.860 1.00 88.50 88 VAL A N 1
ATOM 649 C CA . VAL A 1 88 ? 0.936 2.634 -7.306 1.00 88.50 88 VAL A CA 1
ATOM 650 C C . VAL A 1 88 ? -0.293 3.537 -7.317 1.00 88.50 88 VAL A C 1
ATOM 652 O O . VAL A 1 88 ? -0.576 4.209 -6.321 1.00 88.50 88 VAL A O 1
ATOM 655 N N . ARG A 1 89 ? -1.021 3.570 -8.432 1.00 90.00 89 ARG A N 1
ATOM 656 C CA . ARG A 1 89 ? -2.333 4.213 -8.521 1.00 90.00 89 ARG A CA 1
ATOM 657 C C . ARG A 1 89 ? -3.402 3.157 -8.719 1.00 90.00 89 ARG A C 1
ATOM 659 O O . ARG A 1 89 ? -3.244 2.274 -9.555 1.00 90.00 89 ARG A O 1
ATOM 666 N N . VAL A 1 90 ? -4.480 3.276 -7.956 1.00 89.31 90 VAL A N 1
ATOM 667 C CA . VAL A 1 90 ? -5.679 2.450 -8.085 1.00 89.31 90 VAL A CA 1
ATOM 668 C C . VAL A 1 90 ? -6.762 3.314 -8.718 1.00 89.31 90 VAL A C 1
ATOM 670 O O . VAL A 1 90 ? -7.096 4.370 -8.183 1.00 89.31 90 VAL A O 1
ATOM 673 N N . CYS A 1 91 ? -7.270 2.873 -9.863 1.00 85.38 91 CYS A N 1
ATOM 674 C CA . CYS A 1 91 ? -8.374 3.495 -10.576 1.00 85.38 91 CYS A CA 1
ATOM 675 C C . CYS A 1 91 ? -9.662 2.765 -10.218 1.00 85.38 91 CYS A C 1
ATOM 677 O O . CYS A 1 91 ? -9.806 1.578 -10.537 1.00 85.38 91 CYS A O 1
ATOM 679 N N . THR A 1 92 ? -10.588 3.456 -9.559 1.00 78.25 92 THR A N 1
ATOM 680 C CA . THR A 1 92 ? -11.894 2.863 -9.274 1.00 78.25 92 THR A CA 1
ATOM 681 C C . THR A 1 92 ? -12.747 2.901 -10.538 1.00 78.25 92 THR A C 1
ATOM 683 O O . THR A 1 92 ? -12.890 3.935 -11.189 1.00 78.25 92 THR A O 1
ATOM 686 N N . VAL A 1 93 ? -13.284 1.751 -10.948 1.00 61.53 93 VAL A N 1
ATOM 687 C CA . VAL A 1 93 ? -14.268 1.732 -12.037 1.00 61.53 93 VAL A CA 1
ATOM 688 C C . VAL A 1 93 ? -15.601 2.191 -11.436 1.00 61.53 93 VAL A C 1
ATOM 690 O O . VAL A 1 93 ? -16.020 1.603 -10.435 1.00 61.53 93 VAL A O 1
ATOM 693 N N . PRO A 1 94 ? -16.277 3.214 -11.993 1.00 56.00 94 PRO A N 1
ATOM 694 C CA . PRO A 1 94 ? -17.632 3.529 -11.568 1.00 56.00 94 PRO A CA 1
ATOM 695 C C . PRO A 1 94 ? -18.524 2.314 -11.849 1.00 56.00 94 PRO A C 1
ATOM 697 O O . PRO A 1 94 ? -18.569 1.834 -12.984 1.00 56.00 94 PRO A O 1
ATOM 700 N N . GLY A 1 95 ? -19.160 1.794 -10.797 1.00 48.59 95 GLY A N 1
ATOM 701 C CA . GLY A 1 95 ? -20.125 0.692 -10.882 1.00 48.59 95 GLY A CA 1
ATOM 702 C C . GLY A 1 95 ? -21.439 1.083 -11.542 1.00 48.59 95 GLY A C 1
ATOM 703 O O . GLY A 1 95 ? -21.744 2.297 -11.602 1.00 48.59 95 GLY A O 1
#

Foldseek 3Di:
DDLLVVLVVLVVVLCVVVVWDWDPDDDDDPPDDPLQVSQWTQTPPQGIFGFAAEPDPDLDDDSVRTDRHRRVQQVVFDWDQRPPRRHIYGYHDDD